Protein AF-Q3YJU2-F1 (afdb_monomer)

Mean predicted aligned error: 8.16 Å

Organism: Biomphalaria glabrata (NCBI:txid6526)

Structure (mmCIF, N/CA/C/O backbone):
data_AF-Q3YJU2-F1
#
_entry.id   AF-Q3YJU2-F1
#
loop_
_atom_site.group_PDB
_atom_site.id
_atom_site.type_symbol
_atom_site.label_atom_id
_atom_site.label_alt_id
_atom_site.label_comp_id
_atom_site.label_asym_id
_atom_site.label_entity_id
_atom_site.label_seq_id
_atom_site.pdbx_PDB_ins_code
_atom_site.Cartn_x
_atom_site.Cartn_y
_atom_site.Cartn_z
_atom_site.occupancy
_atom_site.B_iso_or_equiv
_atom_site.auth_seq_id
_atom_site.auth_comp_id
_atom_site.auth_asym_id
_atom_site.auth_atom_id
_atom_site.pdbx_PDB_model_num
ATOM 1 N N . ASN A 1 1 ? -0.987 14.321 -12.074 1.00 55.50 1 ASN A N 1
ATO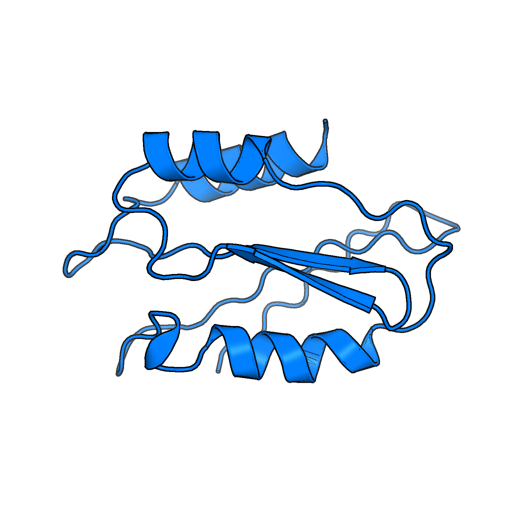M 2 C CA . ASN A 1 1 ? -0.502 13.1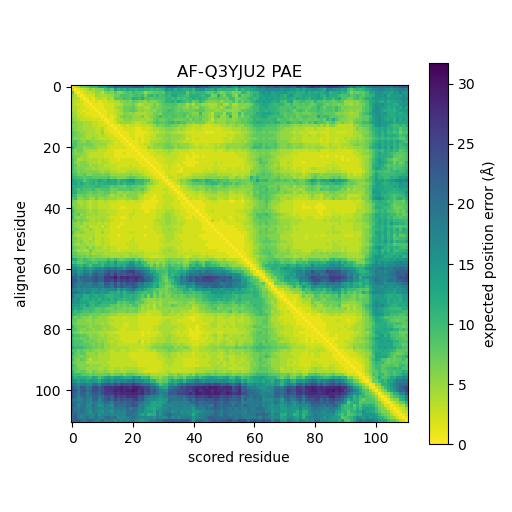16 -12.788 1.00 55.50 1 ASN A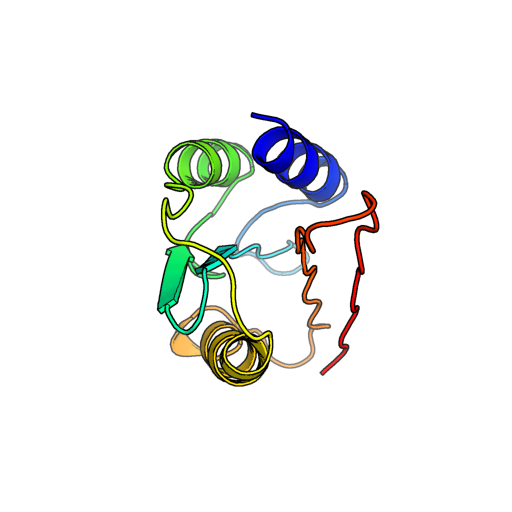 CA 1
ATOM 3 C C . ASN A 1 1 ? -1.666 12.122 -12.823 1.00 55.50 1 ASN A C 1
ATOM 5 O O . ASN A 1 1 ? -2.303 11.972 -11.794 1.00 55.50 1 ASN A O 1
ATOM 9 N N . ARG A 1 2 ? -2.039 11.509 -13.956 1.00 60.97 2 ARG A N 1
ATOM 10 C CA . ARG A 1 2 ? -3.336 10.784 -14.069 1.00 60.97 2 ARG A CA 1
ATOM 11 C C . ARG A 1 2 ? -3.481 9.597 -13.096 1.00 60.97 2 ARG A C 1
ATOM 13 O O . ARG A 1 2 ? -4.568 9.350 -12.593 1.00 60.97 2 ARG A O 1
ATOM 20 N N . THR A 1 3 ? -2.382 8.912 -12.777 1.00 62.41 3 THR A N 1
ATOM 21 C CA . THR A 1 3 ? -2.372 7.766 -11.850 1.00 62.41 3 THR A CA 1
ATOM 22 C C . THR A 1 3 ? -2.637 8.168 -10.396 1.00 62.41 3 THR A C 1
ATOM 24 O O . THR A 1 3 ? -3.311 7.440 -9.679 1.00 62.41 3 THR A O 1
ATOM 27 N N . THR A 1 4 ? -2.136 9.326 -9.950 1.00 65.50 4 THR A N 1
ATOM 28 C CA . THR A 1 4 ? -2.355 9.793 -8.570 1.00 65.50 4 THR A CA 1
ATOM 29 C C . THR A 1 4 ? -3.808 10.204 -8.348 1.00 65.50 4 THR A C 1
ATOM 31 O O . THR A 1 4 ? -4.352 9.919 -7.290 1.00 65.50 4 THR A O 1
ATOM 34 N N . THR A 1 5 ? -4.452 10.789 -9.364 1.00 71.19 5 THR A N 1
ATOM 35 C CA . THR A 1 5 ? -5.884 11.124 -9.334 1.00 71.19 5 THR A CA 1
ATOM 36 C C . THR A 1 5 ? -6.750 9.870 -9.209 1.00 71.19 5 THR A C 1
ATOM 38 O O . THR A 1 5 ? -7.612 9.820 -8.346 1.00 71.19 5 THR A O 1
ATOM 41 N N . LEU A 1 6 ? -6.452 8.807 -9.965 1.00 71.69 6 LEU A N 1
ATOM 42 C CA . LEU A 1 6 ? -7.200 7.549 -9.856 1.00 71.69 6 LEU A CA 1
ATOM 43 C C . LEU A 1 6 ? -7.092 6.913 -8.458 1.00 71.69 6 LEU A C 1
ATOM 45 O O . LEU A 1 6 ? -8.077 6.397 -7.939 1.00 71.69 6 LEU A O 1
ATOM 49 N N . ILE A 1 7 ? -5.907 6.948 -7.839 1.00 72.75 7 ILE A N 1
ATOM 50 C CA . ILE A 1 7 ? -5.723 6.426 -6.474 1.00 72.75 7 ILE A CA 1
ATOM 51 C C . ILE A 1 7 ? -6.556 7.240 -5.473 1.00 72.75 7 ILE A C 1
ATOM 53 O O . ILE A 1 7 ? -7.164 6.657 -4.581 1.00 72.75 7 ILE A O 1
ATOM 57 N N . GLN A 1 8 ? -6.611 8.563 -5.637 1.00 71.19 8 GLN A N 1
ATOM 58 C CA . GLN A 1 8 ? -7.420 9.444 -4.792 1.00 71.19 8 GLN A CA 1
ATOM 59 C C . GLN A 1 8 ? -8.921 9.171 -4.958 1.00 71.19 8 GLN A C 1
ATOM 61 O O . GLN A 1 8 ? -9.620 9.026 -3.960 1.00 71.19 8 GLN A O 1
ATOM 66 N N . ASP A 1 9 ? -9.402 9.012 -6.192 1.00 79.81 9 ASP A N 1
ATOM 67 C CA . ASP A 1 9 ? -10.814 8.725 -6.469 1.00 79.81 9 ASP A CA 1
ATOM 68 C C . ASP A 1 9 ? -11.257 7.381 -5.871 1.00 79.81 9 ASP A C 1
ATOM 70 O O . ASP A 1 9 ? -12.330 7.287 -5.279 1.00 79.81 9 ASP A O 1
ATOM 74 N N . ILE A 1 10 ? -10.407 6.351 -5.963 1.00 75.19 10 ILE A N 1
ATOM 75 C CA . ILE A 1 10 ? -10.666 5.046 -5.336 1.00 75.19 10 ILE A CA 1
ATOM 76 C C . ILE A 1 10 ? -10.620 5.156 -3.810 1.00 75.19 10 ILE A C 1
ATOM 78 O O . ILE A 1 10 ? -11.422 4.528 -3.129 1.00 75.19 10 ILE A O 1
ATOM 82 N N . ALA A 1 11 ? -9.694 5.929 -3.247 1.00 77.19 11 ALA A N 1
ATOM 83 C CA . ALA A 1 11 ? -9.606 6.074 -1.800 1.00 77.19 11 ALA A CA 1
ATOM 84 C C . ALA A 1 11 ? -10.830 6.788 -1.211 1.00 77.19 11 ALA A C 1
ATOM 86 O O . ALA A 1 11 ? -11.256 6.445 -0.113 1.00 77.19 11 ALA A O 1
ATOM 87 N N . ASN A 1 12 ? -11.411 7.749 -1.936 1.00 81.69 12 ASN A N 1
ATOM 88 C CA . ASN A 1 12 ? -12.522 8.578 -1.459 1.00 81.69 12 ASN A CA 1
ATOM 89 C C . ASN A 1 12 ? -13.810 7.800 -1.147 1.00 81.69 12 ASN A C 1
ATOM 91 O O . ASN A 1 12 ? -14.672 8.330 -0.450 1.00 81.69 12 ASN A O 1
ATOM 95 N N . VAL A 1 13 ? -13.962 6.563 -1.632 1.00 85.00 13 VAL A N 1
ATOM 96 C CA . VAL A 1 13 ? -15.132 5.729 -1.301 1.00 85.00 13 VAL A CA 1
ATOM 97 C C . VAL A 1 13 ? -14.961 4.924 -0.008 1.00 85.00 13 VAL A C 1
ATOM 99 O O . VAL A 1 13 ? -15.890 4.232 0.403 1.00 85.00 13 VAL A O 1
ATOM 102 N N . PHE A 1 14 ? -13.794 5.002 0.637 1.00 85.94 14 PHE A N 1
ATOM 103 C CA . PHE A 1 14 ? -13.482 4.266 1.857 1.00 85.94 14 PHE A CA 1
ATOM 104 C C . PHE A 1 14 ? -13.163 5.205 3.021 1.00 85.94 14 PHE A C 1
ATOM 106 O O . PHE A 1 14 ? -12.542 6.253 2.855 1.00 85.94 14 PHE A O 1
ATOM 113 N N . GLU A 1 15 ? -13.507 4.775 4.234 1.00 91.62 15 GLU A N 1
ATOM 114 C CA . GLU A 1 15 ? -12.969 5.380 5.449 1.00 91.62 15 GLU A CA 1
ATOM 115 C C . GLU A 1 15 ? -11.523 4.903 5.641 1.00 91.62 15 GLU A C 1
ATOM 117 O O . GLU A 1 15 ? -11.283 3.727 5.925 1.00 91.62 15 GLU A O 1
ATOM 122 N N . ILE A 1 16 ? -10.550 5.788 5.420 1.00 92.00 16 ILE A N 1
ATOM 123 C CA . ILE A 1 16 ? -9.121 5.454 5.468 1.00 92.00 16 ILE A CA 1
ATOM 124 C C . ILE A 1 16 ? -8.586 5.578 6.890 1.00 92.00 16 ILE A C 1
ATOM 126 O O . ILE A 1 16 ? -8.716 6.632 7.507 1.00 92.00 16 ILE A O 1
ATOM 130 N N . GLY A 1 17 ? -7.914 4.529 7.363 1.00 92.06 17 GLY A N 1
ATOM 131 C CA . GLY A 1 17 ? -7.214 4.548 8.642 1.00 92.06 17 GLY A CA 1
ATOM 132 C C . GLY A 1 17 ? -6.859 3.156 9.160 1.00 92.06 17 GLY A C 1
ATOM 133 O O . GLY A 1 17 ? -7.009 2.143 8.466 1.00 92.06 17 GLY A O 1
ATOM 134 N N . GLN A 1 18 ? -6.318 3.103 10.377 1.00 92.81 18 GLN A N 1
ATOM 135 C CA . GLN A 1 18 ? -5.778 1.871 10.963 1.00 92.81 18 GLN A CA 1
ATOM 136 C C . GLN A 1 18 ? -6.754 1.145 11.897 1.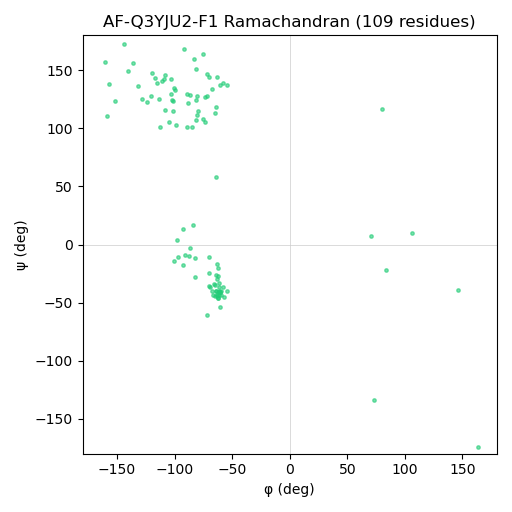00 92.81 18 GLN A C 1
ATOM 138 O O . GLN A 1 18 ? -6.493 -0.022 12.225 1.00 92.81 18 GLN A O 1
ATOM 143 N N . GLU A 1 19 ? -7.869 1.780 12.262 1.00 93.19 19 GLU A N 1
ATOM 144 C CA . GLU A 1 19 ? -8.833 1.271 13.237 1.00 93.19 19 GLU A CA 1
ATOM 145 C C . GLU A 1 19 ? -9.723 0.141 12.679 1.00 93.19 19 GLU A C 1
ATOM 147 O O . GLU A 1 19 ? -9.784 -0.103 11.461 1.00 93.19 19 GLU A O 1
ATOM 152 N N . PRO A 1 20 ? -10.413 -0.619 13.551 1.00 89.25 20 PRO A N 1
ATOM 153 C CA . PRO A 1 20 ? -11.432 -1.573 13.126 1.00 89.25 20 PRO A CA 1
ATOM 154 C C . PRO A 1 20 ? -12.499 -0.905 12.246 1.00 89.25 20 PRO A C 1
ATOM 156 O O . PRO A 1 20 ? -12.947 0.198 12.526 1.00 89.25 20 PRO A O 1
ATOM 159 N N . GLY A 1 21 ? -12.903 -1.572 11.162 1.00 88.38 21 GLY A N 1
ATOM 160 C CA . GLY A 1 21 ? -13.865 -1.026 10.190 1.00 88.38 21 GLY A CA 1
ATOM 161 C C . GLY A 1 21 ? -13.254 -0.110 9.123 1.00 88.38 21 GLY A C 1
ATOM 162 O O . GLY A 1 21 ? -13.801 -0.022 8.029 1.00 88.38 21 GLY A O 1
ATOM 163 N N . GLN A 1 22 ? -12.078 0.470 9.373 1.00 93.06 22 GLN A N 1
ATOM 164 C CA . GLN A 1 22 ? -11.394 1.335 8.408 1.00 93.06 22 GLN A CA 1
ATOM 165 C C . GLN A 1 22 ? -10.584 0.544 7.377 1.00 93.06 22 GLN A C 1
ATOM 167 O O . GLN A 1 22 ? -10.227 -0.621 7.590 1.00 93.06 22 GLN A O 1
ATOM 172 N N . THR A 1 23 ? -10.277 1.179 6.250 1.00 92.38 23 THR A N 1
ATOM 173 C CA . THR A 1 23 ? -9.536 0.612 5.119 1.00 92.38 23 THR A CA 1
ATOM 174 C C . THR A 1 23 ? -8.073 1.038 5.150 1.00 92.38 23 THR A C 1
ATOM 176 O O . THR A 1 23 ? -7.745 2.216 5.281 1.00 92.38 23 THR A O 1
ATOM 179 N N . ARG A 1 24 ? -7.185 0.057 4.961 1.00 93.81 24 ARG A N 1
ATOM 180 C CA . ARG A 1 24 ? -5.735 0.254 4.873 1.00 93.81 24 ARG A CA 1
ATOM 181 C C . ARG A 1 24 ? -5.299 0.201 3.417 1.00 93.81 24 ARG A C 1
ATOM 183 O O . ARG A 1 24 ? -5.548 -0.799 2.745 1.00 93.81 24 ARG A O 1
ATOM 190 N N . ILE A 1 25 ? -4.629 1.249 2.950 1.00 91.56 25 ILE A N 1
ATOM 191 C CA . ILE A 1 25 ? -4.125 1.352 1.577 1.00 91.56 25 ILE A CA 1
ATOM 192 C C . ILE A 1 25 ? -2.599 1.395 1.605 1.00 91.56 25 ILE A C 1
ATOM 194 O O . ILE A 1 25 ? -1.992 2.035 2.458 1.00 91.56 25 ILE A O 1
ATOM 198 N N . GLY A 1 26 ? -1.989 0.692 0.658 1.00 90.75 26 GLY A N 1
ATOM 199 C CA . GLY A 1 26 ? -0.553 0.657 0.412 1.00 90.75 26 GLY A CA 1
ATOM 200 C C . GLY A 1 26 ? -0.308 0.763 -1.087 1.00 90.75 26 GLY A C 1
ATOM 201 O O . GLY A 1 26 ? -1.182 0.420 -1.886 1.00 90.75 26 GLY A O 1
ATOM 202 N N . ALA A 1 27 ? 0.873 1.229 -1.476 1.00 88.00 27 ALA A N 1
ATOM 203 C CA . ALA A 1 27 ? 1.222 1.413 -2.876 1.00 88.00 27 ALA A CA 1
ATOM 204 C C . ALA A 1 27 ? 2.586 0.807 -3.198 1.00 88.00 27 ALA A C 1
ATOM 206 O O . ALA A 1 27 ? 3.574 0.996 -2.484 1.00 88.00 27 ALA A O 1
ATOM 207 N N . LEU A 1 28 ? 2.630 0.118 -4.333 1.00 85.19 28 LEU A N 1
ATOM 208 C CA . LEU A 1 28 ? 3.840 -0.381 -4.968 1.00 85.19 28 LEU A CA 1
ATOM 209 C C . LEU A 1 28 ? 3.980 0.298 -6.328 1.00 85.19 28 LEU A C 1
ATOM 211 O O . LEU A 1 28 ? 2.990 0.504 -7.031 1.00 85.19 28 LEU A O 1
ATOM 215 N N . THR A 1 29 ? 5.207 0.611 -6.719 1.00 79.81 29 THR A N 1
ATOM 216 C CA . THR A 1 29 ? 5.547 0.977 -8.092 1.00 79.81 29 THR A CA 1
ATOM 217 C C . THR A 1 29 ? 6.333 -0.153 -8.721 1.00 79.81 29 THR A C 1
ATOM 219 O O . THR A 1 29 ? 7.092 -0.838 -8.046 1.00 79.81 29 THR A O 1
ATOM 222 N N . PHE A 1 30 ? 6.161 -0.372 -10.018 1.00 73.44 30 PHE A N 1
ATOM 223 C CA . PHE A 1 30 ? 6.947 -1.365 -10.736 1.00 73.44 30 PHE A CA 1
ATOM 224 C C . PHE A 1 30 ? 7.328 -0.847 -12.115 1.00 73.44 30 PHE A C 1
ATOM 226 O O . PHE A 1 30 ? 6.602 -0.059 -12.727 1.00 73.44 30 PHE A O 1
ATOM 233 N N . SER A 1 31 ? 8.477 -1.294 -12.603 1.00 71.69 31 SER A N 1
ATOM 234 C CA . SER A 1 31 ? 8.954 -1.002 -13.945 1.00 71.69 31 SER A CA 1
ATOM 235 C C . SER A 1 31 ? 9.976 -2.037 -14.364 1.00 71.69 31 SER A C 1
ATOM 237 O O . SER A 1 31 ? 11.094 -2.047 -13.864 1.00 71.69 31 SER A O 1
ATOM 239 N N . GLY A 1 32 ? 9.617 -2.886 -15.322 1.00 68.69 32 GLY A N 1
ATOM 240 C CA . GLY A 1 32 ? 10.510 -3.995 -15.620 1.00 68.69 32 GLY A CA 1
ATOM 241 C C . GLY A 1 32 ? 10.451 -5.036 -14.506 1.00 68.69 32 GLY A C 1
ATOM 242 O O . GLY A 1 32 ? 9.373 -5.375 -14.016 1.00 68.69 32 GLY A O 1
ATOM 243 N N . GLU A 1 33 ? 11.631 -5.480 -14.093 1.00 66.00 33 GLU A N 1
ATOM 244 C CA . GLU A 1 33 ? 11.827 -6.367 -12.946 1.00 66.00 33 GLU A CA 1
ATOM 245 C C . GLU A 1 33 ? 11.971 -5.585 -11.626 1.00 66.00 33 GLU A C 1
ATOM 247 O O . GLU A 1 33 ? 11.899 -6.182 -10.552 1.00 66.00 33 GLU A O 1
ATOM 252 N N . ASP A 1 34 ? 12.101 -4.254 -11.693 1.00 67.50 34 ASP A N 1
ATOM 253 C CA . ASP A 1 34 ? 12.233 -3.397 -10.520 1.00 67.50 34 ASP A CA 1
ATOM 254 C C . ASP A 1 34 ? 10.871 -3.127 -9.888 1.00 67.50 34 ASP A C 1
ATOM 256 O O . ASP A 1 34 ? 9.937 -2.651 -10.544 1.00 67.50 34 ASP A O 1
ATOM 260 N N . VAL A 1 35 ? 10.775 -3.375 -8.583 1.00 74.12 35 VAL A N 1
ATOM 261 C CA . VAL A 1 35 ? 9.601 -3.037 -7.779 1.00 74.12 35 VAL A CA 1
ATOM 262 C C . VAL A 1 35 ? 10.027 -2.156 -6.613 1.00 74.12 35 VAL A C 1
ATOM 264 O O . VAL A 1 35 ? 10.874 -2.529 -5.804 1.00 74.12 35 VAL A O 1
ATOM 267 N N . GLY A 1 36 ? 9.427 -0.974 -6.531 1.00 76.50 36 GLY A N 1
ATOM 268 C CA . GLY A 1 36 ? 9.587 -0.036 -5.433 1.00 76.50 36 GLY A CA 1
ATOM 269 C C . GLY A 1 36 ? 8.406 -0.122 -4.476 1.00 76.50 36 GLY A C 1
ATOM 270 O O . GLY A 1 36 ? 7.246 -0.122 -4.889 1.00 76.50 36 GLY A O 1
ATOM 271 N N . VAL A 1 37 ? 8.686 -0.147 -3.176 1.00 81.88 37 VAL A N 1
ATOM 272 C CA . VAL A 1 37 ? 7.648 0.112 -2.175 1.00 81.88 37 VAL A CA 1
ATOM 273 C C . VAL A 1 37 ? 7.459 1.620 -2.096 1.00 81.88 37 VAL A C 1
ATOM 275 O O . VAL A 1 37 ? 8.379 2.328 -1.697 1.00 81.88 37 VAL A O 1
ATOM 278 N N . GLY A 1 38 ? 6.278 2.108 -2.482 1.00 83.25 38 GLY A N 1
ATOM 279 C CA . GLY A 1 38 ? 5.897 3.496 -2.234 1.00 83.25 38 GLY A CA 1
ATOM 280 C C . GLY A 1 38 ? 5.612 3.683 -0.748 1.00 83.25 38 GLY A C 1
ATOM 281 O O . GLY A 1 38 ? 6.309 4.423 -0.062 1.00 83.25 38 GLY A O 1
ATOM 282 N N . PHE A 1 39 ? 4.623 2.943 -0.242 1.00 90.38 39 PHE A N 1
ATOM 283 C CA . PHE A 1 39 ? 4.292 2.881 1.182 1.00 90.38 39 PHE A CA 1
ATOM 284 C C . PHE A 1 39 ? 3.477 1.631 1.519 1.00 90.38 39 PHE A C 1
ATOM 286 O O . PHE A 1 39 ? 2.842 1.036 0.648 1.00 90.38 39 PHE A O 1
ATOM 293 N N . ARG A 1 40 ? 3.512 1.222 2.789 1.00 93.19 40 ARG A N 1
ATOM 294 C CA . ARG A 1 40 ? 2.890 -0.013 3.289 1.00 93.19 40 ARG A CA 1
ATOM 295 C C . ARG A 1 40 ? 1.463 0.236 3.793 1.00 93.19 40 ARG A C 1
ATOM 297 O O . ARG A 1 40 ? 1.072 1.380 4.006 1.00 93.19 40 ARG A O 1
ATOM 304 N N . LEU A 1 41 ? 0.702 -0.833 4.043 1.00 93.00 41 LEU A N 1
ATOM 305 C CA . LEU A 1 41 ? -0.698 -0.758 4.504 1.00 93.00 41 LEU A CA 1
ATOM 306 C C . LEU A 1 41 ? -0.844 -0.072 5.874 1.00 93.00 41 LEU A C 1
ATOM 308 O O . LEU A 1 41 ? -1.887 0.497 6.178 1.00 93.00 41 LEU A O 1
ATOM 312 N N . ASN A 1 42 ? 0.195 -0.124 6.707 1.00 93.62 42 ASN A N 1
ATOM 313 C CA . ASN A 1 42 ? 0.245 0.517 8.023 1.00 93.62 42 ASN A CA 1
ATOM 314 C C . ASN A 1 42 ? 0.863 1.926 8.014 1.00 93.62 42 ASN A C 1
ATOM 316 O O . ASN A 1 42 ? 1.233 2.428 9.069 1.00 93.62 42 ASN A O 1
ATOM 320 N N . SER A 1 43 ? 1.045 2.544 6.842 1.00 92.94 43 SER A N 1
ATOM 321 C CA . SER A 1 43 ? 1.742 3.835 6.731 1.00 92.94 43 SER A CA 1
ATOM 322 C C . SER A 1 43 ? 0.828 5.062 6.788 1.00 92.94 43 SER A C 1
ATOM 324 O O . SER A 1 43 ? 1.337 6.153 7.004 1.00 92.94 43 SER A O 1
ATOM 326 N N . CYS A 1 44 ? -0.484 4.911 6.580 1.00 92.19 44 CYS A N 1
ATOM 327 C CA . CYS A 1 44 ? -1.432 6.033 6.544 1.00 92.19 44 CYS A CA 1
ATOM 328 C C . CYS A 1 44 ? -2.505 5.852 7.622 1.00 92.19 44 CYS A C 1
ATOM 330 O O . CYS A 1 44 ? -3.145 4.797 7.663 1.00 92.19 44 CYS A O 1
ATOM 332 N N . ASN A 1 45 ? -2.724 6.862 8.464 1.00 93.00 45 ASN A N 1
ATOM 333 C CA . ASN A 1 45 ? -3.761 6.839 9.502 1.00 93.00 45 ASN A CA 1
ATOM 334 C C . ASN A 1 45 ? -5.016 7.618 9.099 1.00 93.00 45 ASN A C 1
ATOM 336 O O . ASN A 1 45 ? -6.056 7.445 9.726 1.00 93.00 45 ASN A O 1
ATOM 340 N N . SER A 1 46 ? -4.925 8.441 8.054 1.00 92.19 46 SER A N 1
ATOM 341 C CA . SER A 1 46 ? -6.024 9.255 7.542 1.00 92.19 46 SER A CA 1
ATOM 342 C C . SER A 1 46 ? -5.991 9.371 6.014 1.00 92.19 46 SER A C 1
ATOM 344 O O . SER A 1 46 ? -5.032 8.967 5.345 1.00 92.19 46 SER A O 1
ATOM 346 N N . MET A 1 47 ? -7.046 9.963 5.449 1.00 88.69 47 MET A N 1
ATOM 347 C CA . MET A 1 47 ? -7.080 10.357 4.038 1.00 88.69 47 MET A CA 1
ATOM 348 C C . MET A 1 47 ? -5.989 11.386 3.701 1.00 88.69 47 MET A C 1
ATOM 350 O O . MET A 1 47 ? -5.399 11.331 2.625 1.00 88.69 47 MET A O 1
ATOM 354 N N . GLU A 1 48 ? -5.693 12.309 4.614 1.00 90.75 48 GLU A N 1
ATOM 355 C CA . GLU A 1 48 ? -4.675 13.347 4.413 1.00 90.75 48 GLU A CA 1
ATOM 356 C C . GLU A 1 48 ? -3.273 12.732 4.332 1.00 90.75 48 GLU A C 1
ATOM 358 O O . GLU A 1 48 ? -2.518 13.041 3.406 1.00 90.75 48 GLU A O 1
ATOM 363 N N . ASP A 1 49 ? -2.965 11.779 5.222 1.00 91.75 49 ASP A N 1
ATOM 364 C CA . ASP A 1 49 ? -1.724 10.998 5.168 1.00 91.75 49 ASP A CA 1
ATOM 365 C C . ASP A 1 49 ? -1.598 10.280 3.823 1.00 91.75 49 ASP A C 1
ATOM 367 O O . ASP A 1 49 ? -0.550 10.311 3.176 1.00 91.75 49 ASP A O 1
ATOM 371 N N . LEU A 1 50 ? -2.688 9.656 3.366 1.00 89.06 50 LEU A N 1
ATOM 372 C CA . LEU A 1 50 ? -2.709 8.942 2.097 1.00 89.06 50 LEU A CA 1
ATOM 373 C C . LEU A 1 50 ? -2.442 9.881 0.917 1.00 89.06 50 LEU A C 1
ATOM 375 O O . LEU A 1 50 ? -1.629 9.559 0.051 1.00 89.06 50 LEU A O 1
ATOM 379 N N . GLN A 1 51 ? -3.094 11.043 0.877 1.00 88.31 51 GLN A N 1
ATOM 380 C CA . GLN A 1 51 ? -2.879 12.039 -0.173 1.00 88.31 51 GLN A CA 1
ATOM 381 C C . GLN A 1 51 ? -1.425 12.514 -0.203 1.00 88.31 51 GLN A C 1
ATOM 383 O O . GLN A 1 51 ? -0.824 12.587 -1.282 1.00 88.31 51 GLN A O 1
ATOM 388 N N . PHE A 1 52 ? -0.844 12.773 0.970 1.00 88.25 52 PHE A N 1
ATOM 389 C CA . PHE A 1 52 ? 0.563 13.122 1.093 1.00 88.25 52 PHE A CA 1
ATOM 390 C C . PHE A 1 52 ? 1.456 11.997 0.558 1.00 88.25 52 PHE A C 1
ATOM 392 O O . PHE A 1 52 ? 2.235 12.227 -0.369 1.00 88.25 52 PHE A O 1
ATOM 399 N N . MET A 1 53 ? 1.296 10.764 1.043 1.00 88.00 53 MET A N 1
ATOM 400 C CA . MET A 1 53 ? 2.120 9.625 0.629 1.00 88.00 53 MET A CA 1
ATOM 401 C C . MET A 1 53 ? 2.005 9.337 -0.872 1.00 88.00 53 MET A C 1
ATOM 403 O O . MET A 1 53 ? 3.023 9.119 -1.531 1.00 88.00 53 MET A O 1
ATOM 407 N N . VAL A 1 54 ? 0.803 9.422 -1.450 1.00 85.81 54 VAL A N 1
ATOM 408 C CA . VAL A 1 54 ? 0.577 9.288 -2.900 1.00 85.81 54 VAL A CA 1
ATOM 409 C C . VAL A 1 54 ? 1.339 10.353 -3.689 1.00 85.81 54 VAL A C 1
ATOM 411 O O . VAL A 1 54 ? 1.925 10.034 -4.725 1.00 85.81 54 VAL A O 1
ATOM 414 N N . SER A 1 55 ? 1.387 11.596 -3.202 1.00 83.69 55 SER A N 1
ATOM 415 C CA . SER A 1 55 ? 2.136 12.676 -3.860 1.00 83.69 55 SER A CA 1
ATOM 416 C C . SER A 1 55 ? 3.653 12.431 -3.897 1.00 83.69 55 SER A C 1
ATOM 418 O O . SER A 1 55 ? 4.328 12.896 -4.816 1.00 83.69 55 SER A O 1
ATOM 420 N N . THR A 1 56 ? 4.187 11.654 -2.947 1.00 85.19 56 THR A N 1
ATOM 421 C CA . THR A 1 56 ? 5.621 11.324 -2.874 1.00 85.19 56 THR A CA 1
ATOM 422 C C . THR A 1 56 ? 6.045 10.174 -3.789 1.00 85.19 56 THR A C 1
ATOM 424 O O . THR A 1 56 ? 7.245 9.963 -3.994 1.00 85.19 56 THR A O 1
ATOM 427 N N . ILE A 1 57 ? 5.091 9.433 -4.369 1.00 82.19 57 ILE A N 1
ATOM 428 C CA . ILE A 1 57 ? 5.393 8.279 -5.218 1.00 82.19 57 ILE A CA 1
ATOM 429 C C . ILE A 1 57 ? 6.125 8.740 -6.482 1.00 82.19 57 ILE A C 1
ATOM 431 O O . ILE A 1 57 ? 5.554 9.370 -7.377 1.00 82.19 57 ILE A O 1
ATOM 435 N N . ARG A 1 58 ? 7.393 8.339 -6.606 1.00 73.94 58 ARG A N 1
ATOM 436 C CA . ARG A 1 58 ? 8.174 8.530 -7.831 1.00 73.94 58 ARG A CA 1
ATOM 437 C C . ARG A 1 58 ? 7.839 7.436 -8.841 1.00 73.94 58 ARG A C 1
ATOM 439 O O . ARG A 1 58 ? 7.969 6.249 -8.552 1.00 73.94 58 ARG A O 1
ATOM 446 N N . GLN A 1 59 ? 7.423 7.846 -10.037 1.00 65.75 59 GLN A N 1
ATOM 447 C CA . GLN A 1 59 ? 7.215 6.932 -11.159 1.00 65.75 59 GLN A CA 1
ATOM 448 C C . GLN A 1 59 ? 8.584 6.493 -11.704 1.00 65.75 59 GLN A C 1
ATOM 450 O O . GLN A 1 59 ? 9.407 7.364 -12.002 1.00 65.75 59 GLN A O 1
ATOM 455 N N . PRO A 1 60 ? 8.859 5.184 -11.830 1.00 62.88 60 PRO A N 1
ATOM 456 C CA . PRO A 1 60 ? 10.118 4.730 -12.403 1.00 62.88 60 PRO A CA 1
ATOM 457 C C . PRO A 1 60 ? 10.253 5.175 -13.869 1.00 62.88 60 PRO A C 1
ATOM 459 O O . PRO A 1 60 ? 9.272 5.202 -14.612 1.00 62.88 60 PRO A O 1
ATOM 462 N N . ILE A 1 61 ? 11.478 5.503 -14.287 1.00 55.56 61 ILE A N 1
ATOM 463 C CA . ILE A 1 61 ? 11.791 6.033 -15.630 1.00 55.56 61 ILE A CA 1
ATOM 464 C C . ILE A 1 61 ? 12.124 4.904 -16.638 1.00 55.56 61 ILE A C 1
ATOM 466 O O . ILE A 1 61 ? 12.228 5.148 -17.838 1.00 55.56 61 ILE A O 1
ATOM 470 N N . ALA A 1 62 ? 12.280 3.654 -16.188 1.00 55.28 62 ALA A N 1
ATOM 471 C CA . ALA A 1 62 ? 12.852 2.585 -17.007 1.00 55.28 62 ALA A CA 1
ATOM 472 C C . ALA A 1 62 ? 11.847 1.929 -17.993 1.00 55.28 62 ALA A C 1
ATOM 474 O O . ALA A 1 62 ? 10.640 1.878 -17.740 1.00 55.28 62 ALA A O 1
ATOM 475 N N . PRO A 1 63 ? 12.318 1.412 -19.146 1.00 51.25 63 PRO A N 1
ATOM 476 C CA . PRO A 1 63 ? 11.465 0.737 -20.119 1.00 51.25 63 PRO A CA 1
ATOM 477 C C . PRO A 1 63 ? 10.905 -0.590 -19.576 1.00 51.25 63 PRO A C 1
ATOM 479 O O . PRO A 1 63 ? 11.600 -1.415 -18.989 1.00 51.25 63 PRO A O 1
ATOM 482 N N . ARG A 1 64 ? 9.600 -0.774 -19.791 1.00 60.12 64 ARG A N 1
ATOM 483 C CA . ARG A 1 64 ? 8.739 -1.791 -19.169 1.00 60.12 64 ARG A CA 1
ATOM 484 C C . ARG A 1 64 ? 9.016 -3.201 -19.691 1.00 60.12 64 ARG A C 1
ATOM 486 O O . ARG A 1 64 ? 8.888 -3.424 -20.893 1.00 60.12 64 ARG A O 1
ATOM 493 N N . ARG A 1 65 ? 9.249 -4.173 -18.798 1.00 52.47 65 ARG A N 1
ATOM 494 C CA . ARG A 1 65 ? 9.139 -5.624 -19.074 1.00 52.47 65 ARG A CA 1
ATOM 495 C C . ARG A 1 65 ? 8.772 -6.476 -17.840 1.00 52.47 65 ARG A C 1
ATOM 497 O O . ARG A 1 65 ? 9.542 -6.557 -16.903 1.00 52.47 65 ARG A O 1
ATOM 504 N N . ARG A 1 66 ? 7.675 -7.239 -17.969 1.00 54.75 66 ARG A N 1
ATOM 505 C CA . ARG A 1 66 ? 7.226 -8.415 -17.177 1.00 54.75 66 ARG A CA 1
ATOM 506 C C . ARG A 1 66 ? 6.531 -8.178 -15.820 1.00 54.75 66 ARG A C 1
ATOM 508 O O . ARG A 1 66 ? 7.126 -7.816 -14.821 1.00 54.75 66 ARG A O 1
ATOM 515 N N . ILE A 1 67 ? 5.261 -8.596 -15.782 1.00 55.62 67 ILE A N 1
ATOM 516 C CA . ILE A 1 67 ? 4.336 -8.625 -14.628 1.00 55.62 67 ILE A CA 1
ATOM 517 C C . ILE A 1 67 ? 4.722 -9.687 -13.566 1.00 55.62 67 ILE A C 1
ATOM 519 O O . ILE A 1 67 ? 4.201 -9.680 -12.456 1.00 55.62 67 ILE A O 1
ATOM 523 N N . HIS A 1 68 ? 5.666 -10.593 -13.853 1.00 57.84 68 HIS A N 1
ATOM 524 C CA . HIS A 1 68 ? 5.986 -11.730 -12.973 1.00 57.84 68 HIS A CA 1
ATOM 525 C C . HIS A 1 68 ? 6.543 -11.325 -11.591 1.00 57.84 68 HIS A C 1
ATOM 527 O O . HIS A 1 68 ? 6.299 -12.028 -10.610 1.00 57.84 68 HIS A O 1
ATOM 533 N N . ALA A 1 69 ? 7.244 -10.189 -11.488 1.00 59.56 69 ALA A N 1
ATOM 534 C CA . ALA A 1 69 ? 7.739 -9.664 -10.210 1.00 59.56 69 ALA A CA 1
ATOM 535 C C . ALA A 1 69 ? 6.605 -9.149 -9.301 1.00 59.56 69 ALA A C 1
ATOM 537 O O . ALA A 1 69 ? 6.729 -9.170 -8.078 1.00 59.56 69 ALA A O 1
ATOM 538 N N . LEU A 1 70 ? 5.467 -8.757 -9.883 1.00 65.69 70 LEU A N 1
ATOM 539 C CA . LEU A 1 70 ? 4.357 -8.143 -9.160 1.00 65.69 70 LEU A CA 1
ATOM 540 C C . LEU A 1 70 ? 3.725 -9.097 -8.141 1.00 65.69 70 LEU A C 1
ATOM 542 O O . LEU A 1 70 ? 3.424 -8.682 -7.028 1.00 65.69 70 LEU A O 1
ATOM 546 N N . VAL A 1 71 ? 3.566 -10.378 -8.490 1.00 65.62 71 VAL A N 1
ATOM 547 C CA . VAL A 1 71 ? 2.914 -11.364 -7.608 1.00 65.62 71 VAL A CA 1
ATOM 548 C C . VAL A 1 71 ? 3.693 -11.532 -6.303 1.00 65.62 71 VAL A C 1
ATOM 550 O O . VAL A 1 71 ? 3.105 -11.459 -5.230 1.00 65.62 71 VAL A O 1
ATOM 553 N N . LYS A 1 72 ? 5.024 -11.665 -6.381 1.00 66.19 72 LYS A N 1
ATOM 554 C CA . LYS A 1 72 ? 5.873 -11.835 -5.191 1.00 66.19 72 LYS A CA 1
ATOM 555 C C . LYS A 1 72 ? 5.858 -10.609 -4.279 1.00 66.19 72 LYS A C 1
ATOM 557 O O . LYS A 1 72 ? 5.929 -10.749 -3.062 1.00 66.19 72 LYS A O 1
ATOM 562 N N . VAL A 1 73 ? 5.775 -9.408 -4.848 1.00 70.88 73 VAL A N 1
ATOM 563 C CA . VAL A 1 73 ? 5.782 -8.180 -4.040 1.00 70.88 73 VAL A CA 1
ATOM 564 C C . VAL A 1 73 ? 4.398 -7.861 -3.477 1.00 70.88 73 VAL A C 1
ATOM 566 O O . VAL A 1 73 ? 4.304 -7.315 -2.380 1.00 70.88 73 VAL A O 1
ATOM 569 N N . LEU A 1 74 ? 3.324 -8.272 -4.156 1.00 77.19 74 LEU A N 1
ATOM 570 C CA . LEU A 1 74 ? 1.981 -8.249 -3.575 1.00 77.19 74 LEU A CA 1
ATOM 571 C C . LEU A 1 74 ? 1.897 -9.145 -2.335 1.00 77.19 74 LEU A C 1
ATOM 573 O O . LEU A 1 74 ? 1.383 -8.698 -1.311 1.00 77.19 74 LEU A O 1
ATOM 577 N N . ASP A 1 75 ? 2.469 -10.351 -2.388 1.00 78.25 75 ASP A N 1
ATOM 578 C CA . ASP A 1 75 ? 2.524 -11.234 -1.217 1.00 78.25 75 ASP A CA 1
ATOM 579 C C . ASP A 1 75 ? 3.301 -10.577 -0.065 1.00 78.25 75 ASP A C 1
ATOM 581 O O . ASP A 1 75 ? 2.840 -10.595 1.076 1.00 78.25 75 ASP A O 1
ATOM 585 N N . ASN A 1 76 ? 4.419 -9.898 -0.363 1.00 84.62 76 ASN A N 1
ATOM 586 C CA . ASN A 1 76 ? 5.154 -9.141 0.650 1.00 84.62 76 ASN A CA 1
ATOM 587 C C . ASN A 1 76 ? 4.323 -7.989 1.238 1.00 84.62 76 ASN A C 1
ATOM 589 O O . ASN A 1 76 ? 4.307 -7.816 2.455 1.00 84.62 76 ASN A O 1
ATOM 593 N N . MET A 1 77 ? 3.603 -7.211 0.420 1.00 88.38 77 MET A N 1
ATOM 594 C CA . MET A 1 77 ? 2.741 -6.118 0.902 1.00 88.38 77 MET A CA 1
ATOM 595 C C . MET A 1 77 ? 1.678 -6.624 1.884 1.00 88.38 77 MET A C 1
ATOM 597 O O . MET A 1 77 ? 1.383 -5.955 2.874 1.00 88.38 77 MET A O 1
ATOM 601 N N . PHE A 1 78 ? 1.148 -7.824 1.648 1.00 90.06 78 PHE A N 1
ATOM 602 C CA . PHE A 1 78 ? 0.183 -8.465 2.533 1.00 90.06 78 PHE A CA 1
ATOM 603 C C . PHE A 1 78 ? 0.821 -9.231 3.700 1.00 90.06 78 PHE A C 1
ATOM 605 O O . PHE A 1 78 ? 0.140 -9.996 4.367 1.00 90.06 78 PHE A O 1
ATOM 612 N N . GLU A 1 79 ? 2.084 -9.021 4.055 1.00 90.75 79 GLU A N 1
ATOM 613 C CA . GLU A 1 79 ? 2.606 -9.568 5.312 1.00 90.75 79 GLU A CA 1
ATOM 614 C C . GLU A 1 79 ? 2.044 -8.813 6.532 1.00 90.75 79 GLU A C 1
ATOM 616 O O . GLU A 1 79 ? 1.833 -7.598 6.497 1.00 90.75 79 GLU A O 1
ATOM 621 N N . SER A 1 80 ? 1.841 -9.510 7.660 1.00 90.31 80 SER A N 1
ATOM 622 C CA . SER A 1 80 ? 1.323 -8.893 8.899 1.00 90.31 80 SER A CA 1
ATOM 623 C C . SER A 1 80 ? 2.155 -7.686 9.341 1.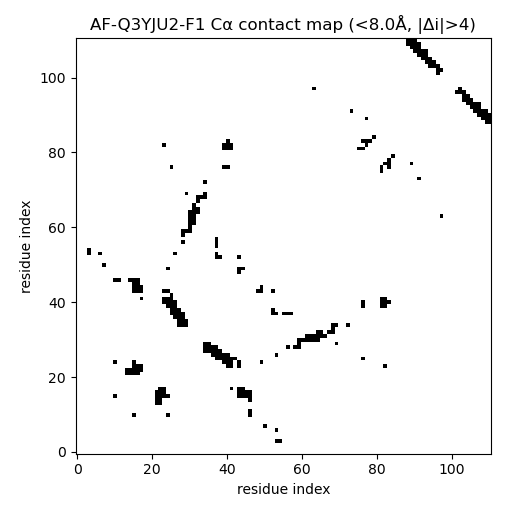00 90.31 80 SER A C 1
ATOM 625 O O . SER A 1 80 ? 1.600 -6.652 9.705 1.00 90.31 80 SER A O 1
ATOM 627 N N . ARG A 1 81 ? 3.490 -7.769 9.218 1.00 92.75 81 ARG A N 1
ATOM 628 C CA . ARG A 1 81 ? 4.413 -6.665 9.543 1.00 92.75 81 ARG A CA 1
ATOM 629 C C . ARG A 1 81 ? 4.221 -5.411 8.680 1.00 92.75 81 ARG A C 1
ATOM 631 O O . ARG A 1 81 ? 4.641 -4.331 9.079 1.00 92.75 81 ARG A O 1
ATOM 638 N N . ASN A 1 82 ? 3.590 -5.551 7.515 1.00 93.19 82 ASN A N 1
ATOM 639 C CA . ASN A 1 82 ? 3.308 -4.460 6.586 1.00 93.19 82 ASN A CA 1
ATOM 640 C C . ASN A 1 82 ? 1.872 -3.928 6.723 1.00 93.19 82 ASN A C 1
ATOM 642 O O . ASN A 1 82 ? 1.489 -3.035 5.974 1.00 93.19 82 ASN A O 1
ATOM 646 N N . GLY A 1 83 ? 1.093 -4.431 7.690 1.00 91.00 83 GLY A N 1
ATOM 647 C CA . GLY A 1 83 ? -0.237 -3.923 8.029 1.00 91.00 83 GLY A CA 1
ATOM 648 C C . GLY A 1 83 ? -1.407 -4.798 7.578 1.00 91.00 83 GLY A C 1
ATOM 649 O O . GLY A 1 83 ? -2.555 -4.361 7.700 1.00 91.00 83 GLY A O 1
ATOM 650 N N . ARG A 1 84 ? -1.163 -6.027 7.098 1.00 92.19 84 ARG A N 1
ATOM 651 C CA . ARG A 1 84 ? -2.237 -7.001 6.831 1.00 92.19 84 ARG A CA 1
ATOM 652 C C . ARG A 1 84 ? -3.010 -7.315 8.119 1.00 92.19 84 ARG A C 1
ATOM 654 O O . ARG A 1 84 ? -2.406 -7.551 9.162 1.00 92.19 84 ARG A O 1
ATOM 661 N N . ARG A 1 85 ? -4.343 -7.375 8.018 1.00 91.62 85 ARG A N 1
ATOM 662 C CA . ARG A 1 85 ? -5.240 -7.865 9.077 1.00 91.62 85 ARG A CA 1
ATOM 663 C C . ARG A 1 85 ? -5.732 -9.282 8.780 1.00 91.62 85 ARG 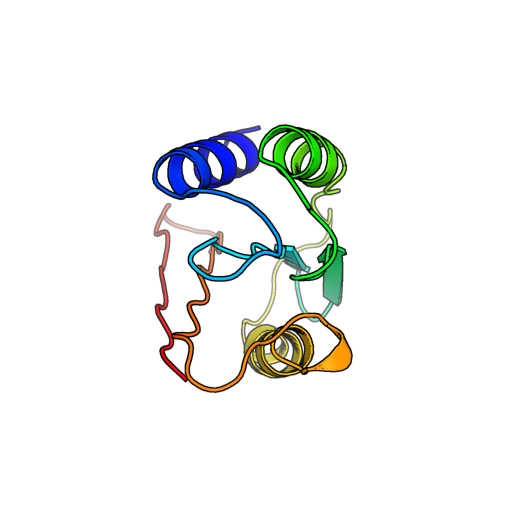A C 1
ATOM 665 O O . ARG A 1 85 ? -6.007 -9.623 7.626 1.00 91.62 85 ARG A O 1
ATOM 672 N N . ASP A 1 86 ? -5.846 -10.096 9.823 1.00 89.62 86 ASP A N 1
ATOM 673 C CA . ASP A 1 86 ? -6.516 -11.395 9.759 1.00 89.62 86 ASP A CA 1
ATOM 674 C C . ASP A 1 86 ? -8.031 -11.215 9.598 1.00 89.62 86 ASP A C 1
ATOM 676 O O . ASP A 1 86 ? -8.605 -10.263 10.121 1.00 89.62 86 ASP A O 1
ATOM 680 N N . GLY A 1 87 ? -8.676 -12.104 8.837 1.00 86.88 87 GLY A N 1
ATOM 681 C CA . GLY A 1 87 ? -10.132 -12.082 8.633 1.00 86.88 87 GLY A CA 1
ATOM 682 C C . GLY A 1 87 ? -10.679 -10.937 7.767 1.00 86.88 87 GLY A C 1
ATOM 683 O O . GLY A 1 87 ? -11.892 -10.799 7.659 1.00 86.88 87 GLY A O 1
ATOM 684 N N . VAL A 1 88 ? -9.819 -10.128 7.136 1.00 88.62 88 VAL A N 1
ATOM 685 C CA . VAL A 1 88 ? -10.221 -9.002 6.273 1.00 88.62 88 VAL A CA 1
ATOM 686 C C . VAL A 1 88 ? -9.877 -9.290 4.812 1.00 88.62 88 VAL A C 1
ATOM 688 O O . VAL A 1 88 ? -8.805 -9.825 4.521 1.00 88.62 88 VAL A O 1
ATOM 691 N N . ALA A 1 89 ? -10.772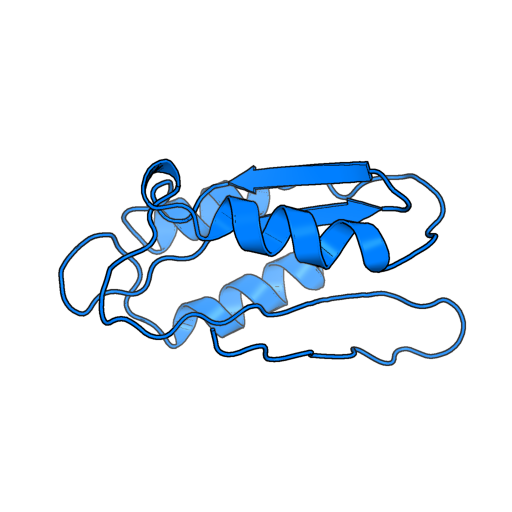 -8.905 3.897 1.00 88.06 89 ALA A N 1
ATOM 692 C CA . ALA A 1 89 ? -10.570 -9.037 2.457 1.00 88.06 89 ALA A CA 1
ATOM 693 C C . ALA A 1 89 ? -9.312 -8.292 1.979 1.00 88.06 89 ALA A C 1
ATOM 695 O O . ALA A 1 89 ? -9.030 -7.170 2.405 1.00 88.06 89 ALA A O 1
ATOM 696 N N . ARG A 1 90 ? -8.568 -8.919 1.064 1.00 87.81 90 ARG A N 1
ATOM 697 C CA . ARG A 1 90 ? -7.342 -8.373 0.469 1.00 87.81 90 ARG A CA 1
ATOM 698 C C . ARG A 1 90 ? -7.588 -8.124 -1.003 1.00 87.81 90 ARG A C 1
ATOM 700 O O . ARG A 1 90 ? -7.997 -9.034 -1.718 1.00 87.81 90 ARG A O 1
ATOM 707 N N . VAL A 1 91 ? -7.350 -6.894 -1.435 1.00 85.19 91 VAL A N 1
ATOM 708 C CA . VAL A 1 91 ? -7.586 -6.462 -2.811 1.00 85.19 91 VAL A CA 1
ATOM 709 C C . VAL A 1 91 ? -6.320 -5.803 -3.328 1.00 85.19 91 VAL A C 1
ATOM 711 O O . VAL A 1 91 ? -5.810 -4.862 -2.724 1.00 85.19 91 VAL A O 1
ATOM 714 N N . ALA A 1 92 ? -5.816 -6.299 -4.453 1.00 82.88 92 ALA A N 1
ATOM 715 C CA . ALA A 1 92 ? -4.782 -5.631 -5.227 1.00 82.88 92 ALA A CA 1
ATOM 716 C C . ALA A 1 92 ? -5.423 -4.971 -6.451 1.00 82.88 92 ALA A C 1
ATOM 718 O O . ALA A 1 92 ? -6.156 -5.626 -7.190 1.00 82.88 92 ALA A O 1
ATOM 719 N N . VAL A 1 93 ? -5.132 -3.689 -6.673 1.00 80.00 93 VAL A N 1
ATOM 720 C CA . VAL A 1 93 ? -5.489 -2.975 -7.905 1.00 80.00 93 VAL A CA 1
ATOM 721 C C . VAL A 1 93 ? -4.205 -2.735 -8.683 1.00 80.00 93 VAL A C 1
ATOM 723 O O . VAL A 1 93 ? -3.309 -2.031 -8.223 1.00 80.00 93 VAL A O 1
ATOM 726 N N . VAL A 1 94 ? -4.103 -3.347 -9.859 1.00 76.00 94 VAL A N 1
ATOM 727 C CA . VAL A 1 94 ? -2.916 -3.251 -10.710 1.00 76.00 94 VAL A CA 1
ATOM 728 C C . VAL A 1 94 ? -3.181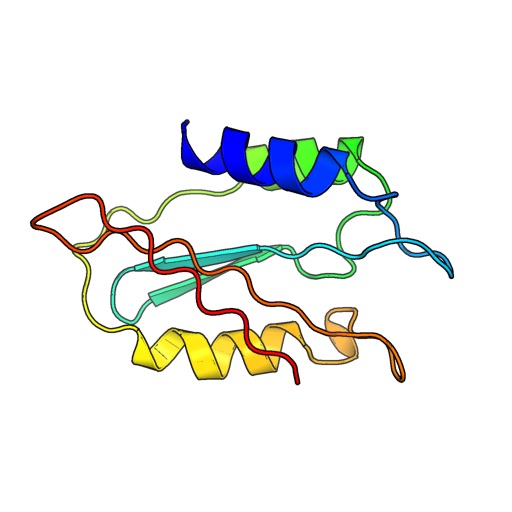 -2.255 -11.829 1.00 76.00 94 VAL A C 1
ATOM 730 O O . VAL A 1 94 ? -4.130 -2.412 -12.589 1.00 76.00 94 VAL A O 1
ATOM 733 N N . ILE A 1 95 ? -2.324 -1.240 -11.937 1.00 73.00 95 ILE A N 1
ATOM 734 C CA . ILE A 1 95 ? -2.348 -0.267 -13.031 1.00 73.00 95 ILE A CA 1
ATOM 735 C C . ILE A 1 95 ? -1.076 -0.479 -13.850 1.00 73.00 95 ILE A C 1
ATOM 737 O O . ILE A 1 95 ? 0.009 -0.052 -13.457 1.00 73.00 95 ILE A O 1
ATOM 741 N N . ALA A 1 96 ? -1.209 -1.166 -14.983 1.00 69.38 96 ALA A N 1
ATOM 742 C CA . ALA A 1 96 ? -0.134 -1.386 -15.944 1.00 69.38 96 ALA A CA 1
ATOM 743 C C . ALA A 1 96 ? -0.393 -0.575 -17.216 1.00 69.38 96 ALA A C 1
ATOM 745 O O . ALA A 1 96 ? -1.525 -0.466 -17.678 1.00 69.38 96 ALA A O 1
ATOM 746 N N . TYR A 1 97 ? 0.679 -0.037 -17.796 1.00 62.12 97 TYR A N 1
ATOM 747 C CA . TYR A 1 97 ? 0.664 0.489 -19.156 1.00 62.12 97 TYR A CA 1
ATOM 748 C C . TYR A 1 97 ? 1.397 -0.514 -20.041 1.00 62.12 97 TYR A C 1
ATOM 750 O O . TYR A 1 97 ? 2.624 -0.589 -19.986 1.00 62.12 97 TYR A O 1
ATOM 758 N N . GLU A 1 98 ? 0.682 -1.279 -20.856 1.00 56.03 98 GLU A N 1
ATOM 759 C CA . GLU A 1 98 ? 1.305 -2.026 -21.948 1.00 56.03 98 GLU A CA 1
ATOM 760 C C . GLU A 1 98 ? 1.337 -1.136 -23.194 1.00 56.03 98 GLU A C 1
ATOM 762 O O . GLU A 1 98 ? 0.355 -0.482 -23.547 1.00 56.03 98 GLU A O 1
ATOM 767 N N . GLY A 1 99 ? 2.509 -1.017 -23.822 1.00 44.69 99 GLY A N 1
ATOM 768 C CA . GLY A 1 99 ? 2.658 -0.210 -25.029 1.00 44.69 99 GLY A CA 1
ATOM 769 C C . GLY A 1 99 ? 1.818 -0.787 -26.167 1.00 44.69 99 GLY A C 1
ATOM 770 O O . GLY A 1 99 ? 2.074 -1.907 -26.594 1.00 44.69 99 GLY A O 1
ATOM 771 N N . GLY A 1 100 ? 0.847 -0.012 -26.660 1.00 41.94 100 GLY A N 1
ATOM 772 C CA . GLY A 1 100 ? 0.120 -0.294 -27.905 1.00 41.94 100 GLY A CA 1
ATOM 773 C C . GLY A 1 100 ? -1.347 0.137 -27.911 1.00 41.94 100 GLY A C 1
ATOM 774 O O . GLY A 1 100 ? -1.816 0.703 -28.889 1.00 41.94 100 GLY A O 1
ATOM 775 N N . SER A 1 101 ? -2.070 -0.033 -26.812 1.00 39.50 101 SER A N 1
ATOM 776 C CA . SER A 1 101 ? -3.438 0.476 -26.663 1.00 39.50 101 SER A CA 1
ATOM 777 C C . SER A 1 101 ? -3.719 0.619 -25.179 1.00 39.50 101 SER A C 1
ATOM 779 O O . SER A 1 101 ? -3.314 -0.256 -24.421 1.00 39.50 101 SER A O 1
ATOM 781 N N . GLY A 1 102 ? -4.363 1.711 -24.761 1.00 39.19 102 GLY A N 1
ATOM 782 C CA . GLY A 1 102 ? -4.640 2.065 -23.362 1.00 39.19 102 GLY A CA 1
ATOM 783 C C . GLY A 1 102 ? -5.562 1.094 -22.613 1.00 39.19 102 GLY A C 1
ATOM 784 O O . GLY A 1 102 ? -6.599 1.503 -22.103 1.00 39.19 102 GLY A O 1
ATOM 785 N N . ASN A 1 103 ? -5.177 -0.176 -22.531 1.00 39.09 103 ASN A N 1
ATOM 786 C CA . ASN A 1 103 ? -5.869 -1.221 -21.805 1.00 39.09 103 ASN A CA 1
ATOM 787 C C . ASN A 1 103 ? -5.327 -1.233 -20.379 1.00 39.09 103 ASN A C 1
ATOM 789 O O . ASN A 1 103 ? -4.243 -1.746 -20.105 1.00 39.09 103 ASN A O 1
ATOM 793 N N . PHE A 1 104 ? -6.094 -0.646 -19.467 1.00 44.62 104 PHE A N 1
ATOM 794 C CA . PHE A 1 104 ? -5.899 -0.853 -18.042 1.00 44.62 104 PHE A CA 1
ATOM 795 C C . PHE A 1 104 ? -6.403 -2.257 -17.706 1.00 44.62 104 PHE A C 1
ATOM 797 O O . PHE A 1 104 ? -7.607 -2.495 -17.679 1.00 44.62 104 PHE A O 1
ATOM 804 N N . SER A 1 105 ? -5.501 -3.207 -17.472 1.00 43.34 105 SER A N 1
ATOM 805 C CA . SER A 1 105 ? -5.886 -4.512 -16.936 1.00 43.34 105 SER A CA 1
ATOM 806 C C . SER A 1 105 ? -5.955 -4.423 -15.410 1.00 43.34 105 SER A C 1
ATOM 808 O O . SER A 1 105 ? -4.920 -4.467 -14.742 1.00 43.34 105 SER A O 1
ATOM 810 N N . SER A 1 106 ? -7.157 -4.301 -14.846 1.00 41.00 106 SER A N 1
ATOM 811 C CA . SER A 1 106 ? -7.358 -4.501 -13.413 1.00 41.00 106 SER A CA 1
ATOM 812 C C . SER A 1 106 ? -7.443 -6.001 -13.133 1.00 41.00 106 SER A C 1
ATOM 814 O O . SER A 1 106 ? -8.380 -6.686 -13.531 1.00 41.00 106 SER A O 1
ATOM 816 N N . VAL A 1 107 ? -6.438 -6.539 -12.448 1.00 45.66 107 VAL A N 1
ATOM 817 C CA . VAL A 1 107 ? -6.513 -7.894 -11.894 1.00 45.66 107 VAL A CA 1
ATOM 818 C C . VAL A 1 107 ? -6.870 -7.754 -10.425 1.00 45.66 107 VAL A C 1
ATOM 820 O O . VAL A 1 107 ? -6.013 -7.406 -9.618 1.00 45.66 107 VAL A O 1
ATOM 823 N N . VAL A 1 108 ? -8.133 -8.010 -10.083 1.00 46.50 108 VAL A N 1
ATOM 824 C CA . VAL A 1 108 ? -8.554 -8.143 -8.686 1.00 46.50 108 VAL A CA 1
A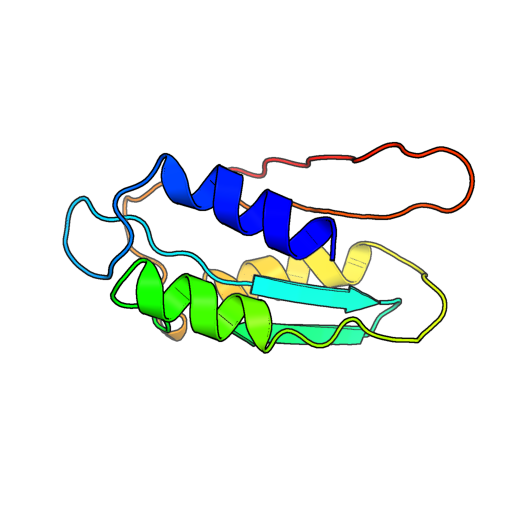TOM 825 C C . VAL A 1 108 ? -8.212 -9.556 -8.244 1.00 46.50 108 VAL A C 1
ATOM 827 O O . VAL A 1 108 ? -8.853 -10.520 -8.659 1.00 46.50 108 VAL A O 1
ATOM 830 N N . LYS A 1 109 ? -7.180 -9.688 -7.413 1.00 47.38 109 LYS A N 1
ATOM 831 C CA . LYS A 1 109 ? -6.885 -10.946 -6.730 1.00 47.38 109 LYS A CA 1
ATOM 832 C C . LYS A 1 109 ? -7.393 -10.838 -5.301 1.00 47.38 109 LYS A C 1
ATOM 834 O O . LYS A 1 109 ? -6.895 -10.015 -4.537 1.00 47.38 109 LYS A O 1
ATOM 839 N N . THR A 1 110 ? -8.387 -11.651 -4.970 1.00 42.59 110 THR A N 1
ATOM 840 C CA . THR A 1 110 ? -8.826 -11.883 -3.594 1.00 42.59 110 THR A CA 1
ATOM 841 C C . THR A 1 110 ? -8.007 -13.037 -3.029 1.00 42.59 110 THR A C 1
ATOM 843 O O . THR A 1 110 ? -7.992 -14.116 -3.622 1.00 42.59 110 THR A O 1
ATOM 846 N N . ALA A 1 111 ? -7.299 -12.799 -1.928 1.00 48.34 111 ALA A N 1
ATOM 847 C CA . ALA A 1 111 ? -6.490 -13.795 -1.224 1.00 48.34 111 ALA A CA 1
ATOM 848 C C . ALA A 1 111 ? -6.935 -13.927 0.229 1.00 48.34 111 ALA A C 1
ATOM 850 O O . ALA A 1 111 ? -7.234 -12.877 0.848 1.00 48.34 111 ALA A O 1
#

Secondary structure (DSSP, 8-state):
-HHHHHHHHHHTTS-BSSSTTPBP--EEEEETTEEEEEE-TTS-SSHHHHHHHHHH-PPP-SPP--THHHHHHHHHHTSGGGTPPTTS--EE------TTS-------EE-

Foldseek 3Di:
DVVLVVVLVVCVVFFDAQDPRGFFDFDWADAALDIDGLAASHQDGGSVSVSVSSVSDDHDPDHHDDPVNVVVVLVVSCDVVRRHDPPDWDWDFDADDDPDDRDGDGDTDTD

Solvent-accessible surface area (backbone atoms only — not comparable to full-atom values): 6854 Å² total; per-residue (Å²): 108,77,68,59,52,52,53,49,62,62,48,70,82,50,60,45,14,79,54,90,95,38,43,61,63,58,42,73,42,73,38,24,77,49,72,45,79,63,45,44,26,66,71,28,66,35,61,67,47,41,55,54,56,55,72,68,52,74,78,75,88,59,81,78,49,64,72,75,54,52,61,63,50,51,56,54,50,58,30,61,94,30,46,41,62,85,98,52,91,42,79,47,85,46,86,52,85,60,93,88,58,97,58,69,57,72,56,77,51,79,106

pLDDT: mean 75.3, std 16.58, range [39.09, 93.81]

Sequence (111 aa):
NRTTTLIQDIANVFEIGQEPGQTRIGALTFSGEDVGVGFRLNSCNSMEDLQFMVSTIRQPIAPRRRIHALVKVLDNMFESRNGRRDGVARVAVVIAYEGGSGNFSSVVKTA

Radius of gyration: 13.93 Å; Cα contacts (8 Å, |Δi|>4): 149; chains: 1; bounding box: 28×27×41 Å

Nearest PDB structures (foldseek):
  1qc5-assembly1_B  TM=8.582E-01  e=3.820E-04  Homo sapiens
  4cn9-assembly2_B  TM=8.849E-01  e=1.037E-02  Mytilus galloprovincialis
  4cnb-assembly2_B  TM=8.678E-01  e=1.254E-02  Mytilus galloprovincialis
  1n3y-assembly1_A  TM=7.493E-01  e=3.932E-02  Homo sapiens
  6rhv-assembly1_C  TM=6.901E-01  e=4.464E-02  Mus musculus

InterPro domains:
  IPR002035 von Willebrand factor, type A [PF00092] (4-96)
  IPR036465 von Willebrand factor A-like domain superfamily [G3DSA:3.40.50.410] (1-111)
  IPR036465 von Willebrand factor A-like domain superfamily [SSF53300] (4-97)